Protein AF-A0A1V5FD53-F1 (afdb_monomer)

Sequence (91 aa):
MPAIHAVQKIASLAAKFVVEQEGKWNHDDWEGL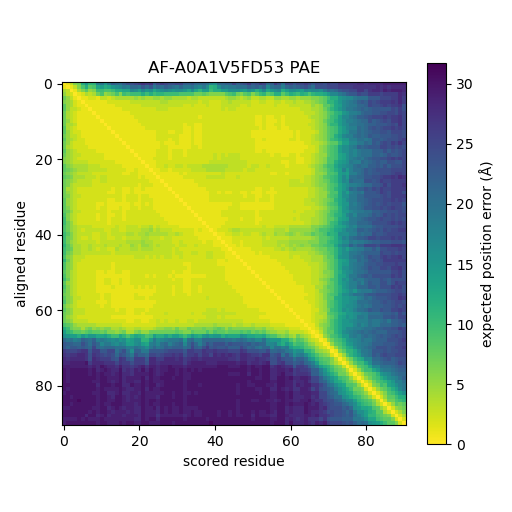LQKAAKIGLELNSETERNLGMLAESAKHFYLHPPKKKAAAGPAKAVAKRAAKGERARA

Mean predicted aligned error: 11.28 Å

Structure (mmCIF, N/CA/C/O backbone):
data_AF-A0A1V5FD53-F1
#
_entry.id   AF-A0A1V5FD53-F1
#
loop_
_atom_site.group_PDB
_atom_site.id
_atom_site.type_symbol
_atom_site.label_atom_id
_atom_site.label_alt_id
_atom_site.label_comp_id
_atom_site.label_asym_id
_atom_site.label_entity_id
_atom_site.label_seq_id
_atom_site.pdbx_PDB_ins_code
_atom_site.Cartn_x
_atom_site.Cartn_y
_atom_site.Cartn_z
_atom_site.occupancy
_atom_site.B_iso_or_equiv
_atom_site.auth_seq_id
_atom_site.auth_comp_id
_atom_site.auth_asym_id
_atom_site.auth_atom_id
_atom_site.pdbx_PDB_model_num
ATOM 1 N N . MET A 1 1 ? -0.069 -26.020 1.449 1.00 49.00 1 MET A N 1
ATOM 2 C CA . MET A 1 1 ? -0.889 -24.795 1.591 1.00 49.00 1 MET A CA 1
ATOM 3 C C . MET A 1 1 ? -1.385 -24.414 0.205 1.00 49.00 1 MET A C 1
ATOM 5 O O . MET A 1 1 ? -0.586 -24.547 -0.717 1.00 49.00 1 MET A O 1
ATOM 9 N N . PRO A 1 2 ? -2.657 -24.028 0.016 1.00 61.19 2 PRO A N 1
ATOM 10 C CA . PRO A 1 2 ? -3.130 -23.581 -1.293 1.00 61.19 2 PRO A CA 1
ATOM 11 C C . PRO A 1 2 ? -2.307 -22.370 -1.751 1.00 61.19 2 PRO A C 1
ATOM 13 O O . PRO A 1 2 ? -1.919 -21.534 -0.932 1.00 61.19 2 PRO A O 1
ATOM 16 N N . ALA A 1 3 ? -1.991 -22.307 -3.043 1.00 80.06 3 ALA A N 1
ATOM 17 C CA . ALA A 1 3 ? -1.208 -21.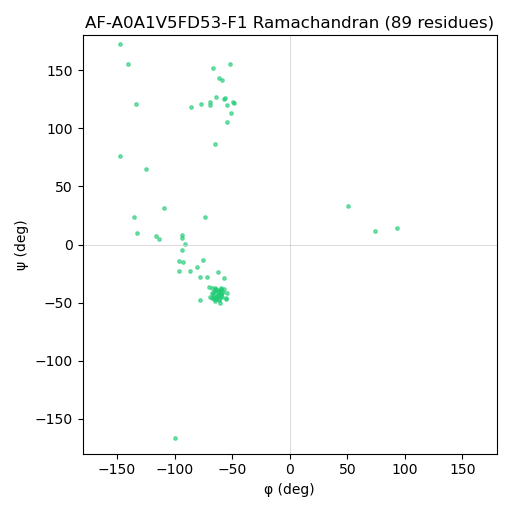210 -3.593 1.00 80.06 3 ALA A CA 1
ATOM 18 C C . ALA A 1 3 ? -1.994 -19.897 -3.445 1.00 80.06 3 ALA A C 1
ATOM 20 O O . ALA A 1 3 ? -3.148 -19.812 -3.859 1.00 80.06 3 ALA A O 1
ATOM 21 N N . ILE A 1 4 ? -1.378 -18.874 -2.846 1.00 84.56 4 ILE A N 1
ATOM 22 C CA . ILE A 1 4 ? -1.985 -17.542 -2.747 1.00 84.56 4 ILE A CA 1
ATOM 23 C C . ILE A 1 4 ? -2.024 -16.936 -4.151 1.00 84.56 4 ILE A C 1
ATOM 25 O O . ILE A 1 4 ? -0.974 -16.734 -4.771 1.00 84.56 4 ILE A O 1
ATOM 29 N N . HIS A 1 5 ? -3.225 -16.627 -4.637 1.00 91.38 5 HIS A N 1
ATOM 30 C CA . HIS A 1 5 ? -3.420 -16.028 -5.955 1.00 91.38 5 HIS A CA 1
ATOM 31 C C . HIS A 1 5 ? -2.845 -14.603 -6.011 1.00 91.38 5 HIS A C 1
ATOM 33 O O . HIS A 1 5 ? -2.828 -13.887 -5.008 1.00 91.38 5 HIS A O 1
ATOM 39 N N . ALA A 1 6 ? -2.422 -14.154 -7.198 1.00 90.31 6 ALA A N 1
ATOM 40 C CA . ALA A 1 6 ? -1.859 -12.812 -7.393 1.00 90.31 6 ALA A CA 1
ATOM 41 C C . ALA A 1 6 ? -2.795 -11.700 -6.883 1.00 90.31 6 ALA A C 1
ATOM 43 O O . ALA A 1 6 ? -2.356 -10.807 -6.160 1.00 90.31 6 ALA A O 1
ATOM 44 N N . VAL A 1 7 ? -4.101 -11.825 -7.146 1.00 93.50 7 VAL A N 1
ATOM 45 C CA . VAL A 1 7 ? -5.123 -10.883 -6.662 1.00 93.50 7 VAL A CA 1
ATOM 46 C C . VAL A 1 7 ? -5.130 -10.749 -5.136 1.00 93.50 7 VAL A C 1
ATOM 48 O O . VAL A 1 7 ? -5.253 -9.645 -4.617 1.00 93.50 7 VAL A O 1
ATOM 51 N N . GLN A 1 8 ? -4.917 -11.845 -4.400 1.00 95.06 8 GLN A N 1
ATOM 52 C CA . GLN A 1 8 ? -4.870 -11.812 -2.937 1.00 95.06 8 GLN A CA 1
ATOM 53 C C . GLN A 1 8 ? -3.613 -11.096 -2.440 1.00 95.06 8 GLN A C 1
ATOM 55 O O . GLN A 1 8 ? -3.685 -10.358 -1.459 1.00 95.06 8 GLN A O 1
ATOM 60 N N . LYS A 1 9 ? -2.470 -11.262 -3.121 1.00 94.56 9 LYS A N 1
ATOM 61 C CA . LYS A 1 9 ? -1.228 -10.552 -2.777 1.00 94.56 9 LYS A CA 1
ATOM 62 C C . LYS A 1 9 ? -1.377 -9.046 -2.991 1.00 94.56 9 LYS A C 1
ATOM 64 O O . LYS A 1 9 ? -1.027 -8.278 -2.102 1.00 94.56 9 LYS A O 1
ATOM 69 N N . ILE A 1 10 ? -1.947 -8.646 -4.127 1.00 95.75 10 ILE A N 1
ATOM 70 C CA . ILE A 1 10 ? -2.170 -7.239 -4.487 1.00 95.75 10 ILE A CA 1
ATOM 71 C C . ILE A 1 10 ? -3.184 -6.590 -3.538 1.00 95.75 10 ILE A C 1
ATOM 73 O O . ILE A 1 10 ? -2.911 -5.530 -2.983 1.00 95.75 10 ILE A O 1
ATOM 77 N N . ALA A 1 11 ? -4.312 -7.254 -3.265 1.00 96.31 11 ALA A N 1
ATOM 78 C CA . ALA A 1 11 ? -5.294 -6.769 -2.296 1.00 96.31 11 ALA A CA 1
ATOM 79 C C . ALA A 1 11 ? -4.700 -6.636 -0.888 1.00 96.31 11 ALA A C 1
ATOM 81 O O . ALA A 1 11 ? -4.932 -5.636 -0.211 1.00 96.31 11 ALA A O 1
ATOM 82 N N . SER A 1 12 ? -3.882 -7.603 -0.464 1.00 96.50 12 SER A N 1
ATOM 83 C CA . SER A 1 12 ? -3.186 -7.524 0.825 1.00 96.50 12 SER A CA 1
ATOM 84 C C . SER A 1 12 ? -2.185 -6.370 0.871 1.00 96.50 12 SER A C 1
ATOM 86 O O . SER A 1 12 ? -2.039 -5.739 1.914 1.00 96.50 12 SER A O 1
ATOM 88 N N . LEU A 1 13 ? -1.493 -6.091 -0.236 1.00 97.06 13 LEU A N 1
ATOM 89 C CA . LEU A 1 13 ? -0.560 -4.973 -0.342 1.00 97.06 13 LEU A CA 1
ATOM 90 C C . LEU A 1 13 ? -1.297 -3.631 -0.226 1.00 97.06 13 LEU A C 1
ATOM 92 O O . LEU A 1 13 ? -0.902 -2.802 0.589 1.00 97.06 13 LEU A O 1
ATOM 96 N N . ALA A 1 14 ? -2.389 -3.450 -0.975 1.00 97.75 14 ALA A N 1
ATOM 97 C CA . ALA A 1 14 ? -3.208 -2.239 -0.924 1.00 97.75 14 ALA A CA 1
ATOM 98 C C . ALA A 1 14 ? -3.821 -2.019 0.469 1.00 97.75 14 ALA A C 1
ATOM 100 O O . ALA A 1 14 ? -3.753 -0.920 1.010 1.00 97.75 14 ALA A O 1
ATOM 101 N N . ALA A 1 15 ? -4.361 -3.074 1.090 1.00 97.88 15 ALA A N 1
ATOM 102 C CA . ALA A 1 15 ? -4.916 -2.991 2.439 1.00 97.88 15 ALA A CA 1
ATOM 103 C C . ALA A 1 15 ? -3.854 -2.609 3.483 1.00 97.88 15 ALA A C 1
ATOM 105 O O . ALA A 1 15 ? -4.116 -1.766 4.336 1.00 97.88 15 ALA A O 1
ATOM 106 N N . LYS A 1 16 ? -2.647 -3.191 3.406 1.00 97.81 16 LYS A N 1
ATOM 107 C CA . LYS A 1 16 ? -1.529 -2.822 4.290 1.00 97.81 16 LYS A CA 1
ATOM 108 C C . LYS A 1 16 ? -1.128 -1.368 4.108 1.00 97.81 16 LYS A C 1
ATOM 110 O O . LYS A 1 16 ? -1.039 -0.662 5.100 1.00 97.81 16 LYS A O 1
ATOM 115 N N . PHE A 1 17 ? -0.963 -0.926 2.864 1.00 98.25 17 PHE A N 1
ATOM 116 C CA . PHE A 1 17 ? -0.629 0.460 2.553 1.00 98.25 17 PHE A CA 1
ATOM 117 C C . PHE A 1 17 ? -1.632 1.442 3.166 1.00 98.25 17 PHE A C 1
ATOM 119 O O . PHE A 1 17 ? -1.233 2.391 3.826 1.00 98.25 17 PHE A O 1
ATOM 126 N N . VAL A 1 18 ? -2.935 1.178 3.028 1.00 98.44 18 VAL A N 1
ATOM 127 C CA . VAL A 1 18 ? -3.978 2.021 3.631 1.00 98.44 18 VAL A CA 1
ATOM 128 C C . VAL A 1 18 ? -3.851 2.098 5.153 1.00 98.44 18 VAL A C 1
ATOM 130 O O . VAL A 1 18 ? -4.041 3.173 5.711 1.00 98.44 18 VAL A O 1
ATOM 133 N N . VAL A 1 19 ? -3.541 0.983 5.821 1.00 98.06 19 VAL A N 1
ATOM 134 C CA . VAL A 1 19 ? -3.347 0.953 7.280 1.00 98.06 19 VAL A CA 1
ATOM 135 C C . VAL A 1 19 ? -2.069 1.694 7.683 1.00 98.06 19 VAL A C 1
ATOM 137 O O . VAL A 1 19 ? -2.114 2.487 8.614 1.00 98.06 19 VAL A O 1
ATOM 140 N N . GLU A 1 20 ? -0.954 1.465 6.980 1.00 97.81 20 GLU A N 1
ATOM 141 C CA . GLU A 1 20 ? 0.338 2.130 7.227 1.00 97.81 20 GLU A CA 1
ATOM 142 C C . GLU A 1 20 ? 0.231 3.652 7.081 1.00 97.81 20 GLU A C 1
ATOM 144 O O . GLU A 1 20 ? 0.830 4.385 7.859 1.00 97.81 20 GLU A O 1
ATOM 149 N N . GLN A 1 21 ? -0.565 4.103 6.113 1.00 98.00 21 GLN A N 1
ATOM 150 C CA . GLN A 1 21 ? -0.784 5.516 5.818 1.00 98.00 21 GLN A CA 1
ATOM 151 C C . GLN A 1 21 ? -2.005 6.106 6.532 1.00 98.00 21 GLN A C 1
ATOM 153 O O . GLN A 1 21 ? -2.411 7.232 6.259 1.00 98.00 21 GLN A O 1
ATOM 158 N N . GLU A 1 22 ? -2.663 5.340 7.406 1.00 97.38 22 GLU A N 1
ATOM 159 C CA . GLU A 1 22 ? -3.865 5.766 8.134 1.00 97.38 22 GLU A CA 1
ATOM 160 C C . GLU A 1 22 ? -4.963 6.359 7.219 1.00 97.38 22 GLU A C 1
ATOM 162 O O . GLU A 1 22 ? -5.710 7.272 7.586 1.00 97.38 22 GLU A O 1
ATOM 167 N N . GLY A 1 23 ? -5.064 5.842 5.991 1.00 96.00 23 GLY A N 1
ATOM 168 C CA . GLY A 1 23 ? -5.996 6.306 4.963 1.00 96.00 23 GLY A CA 1
ATOM 169 C C . GLY A 1 23 ? -5.644 7.647 4.301 1.00 96.00 23 GLY A C 1
ATOM 170 O O . GLY A 1 23 ? -6.497 8.199 3.600 1.00 96.00 23 GLY A O 1
ATOM 171 N N . LYS A 1 24 ? -4.434 8.184 4.498 1.00 97.12 24 LYS A N 1
ATOM 172 C CA . LYS A 1 24 ? -3.964 9.454 3.919 1.00 97.12 24 LYS A CA 1
ATOM 173 C C . LYS A 1 24 ? -2.561 9.299 3.340 1.00 97.12 24 LYS A C 1
ATOM 175 O O . LYS A 1 24 ? -1.633 9.016 4.074 1.00 97.12 24 LYS A O 1
ATOM 180 N N . TRP A 1 25 ? -2.390 9.553 2.051 1.00 98.00 25 TRP A N 1
ATOM 181 C CA . TRP A 1 25 ? -1.088 9.448 1.394 1.00 98.00 25 TRP A CA 1
ATOM 182 C C . TRP A 1 25 ? -0.885 10.583 0.396 1.00 98.00 25 TRP A C 1
ATOM 184 O O . TRP A 1 25 ? -1.855 11.154 -0.114 1.00 98.00 25 TRP A O 1
ATOM 194 N N . ASN A 1 26 ? 0.376 10.908 0.129 1.00 97.69 26 ASN A N 1
ATOM 195 C CA . ASN A 1 26 ? 0.773 11.860 -0.903 1.00 97.69 26 ASN A CA 1
ATOM 196 C C . ASN A 1 26 ? 1.240 11.135 -2.185 1.00 97.69 26 ASN A C 1
ATOM 198 O O . ASN A 1 26 ? 0.983 9.944 -2.377 1.00 97.69 26 ASN A O 1
ATOM 202 N N . HIS A 1 27 ? 1.883 11.874 -3.091 1.00 96.69 27 HIS A N 1
ATOM 203 C CA . HIS A 1 27 ? 2.412 11.303 -4.327 1.00 96.69 27 HIS A CA 1
ATOM 204 C C . HIS A 1 27 ? 3.573 10.331 -4.074 1.00 96.69 27 HIS A C 1
ATOM 206 O O . HIS A 1 27 ? 3.532 9.217 -4.587 1.00 96.69 27 HIS A O 1
ATOM 212 N N . ASP A 1 28 ? 4.542 10.692 -3.230 1.00 97.88 28 ASP A N 1
ATOM 213 C CA . ASP A 1 28 ? 5.689 9.839 -2.895 1.00 97.88 28 ASP A CA 1
ATOM 214 C C . ASP A 1 28 ? 5.265 8.499 -2.270 1.00 97.88 28 ASP A C 1
ATOM 216 O O . ASP A 1 28 ? 5.769 7.432 -2.628 1.00 97.88 28 ASP A O 1
ATOM 220 N N . ASP A 1 29 ? 4.291 8.529 -1.359 1.00 98.06 29 ASP A N 1
ATOM 221 C CA . ASP A 1 29 ? 3.709 7.333 -0.750 1.00 98.06 29 ASP A CA 1
ATOM 222 C C . ASP A 1 29 ? 3.066 6.422 -1.808 1.00 98.06 29 ASP A C 1
ATOM 224 O O . ASP A 1 29 ? 3.215 5.194 -1.771 1.00 98.06 29 ASP A O 1
ATOM 228 N N . TRP A 1 30 ? 2.352 7.026 -2.763 1.00 98.00 30 TRP A N 1
ATOM 229 C CA . TRP A 1 30 ? 1.735 6.327 -3.886 1.00 98.00 30 TRP A CA 1
ATOM 230 C C . TRP A 1 30 ? 2.783 5.686 -4.805 1.00 98.00 30 TRP A C 1
ATOM 232 O O . TRP A 1 30 ? 2.675 4.500 -5.123 1.00 98.00 30 TRP A O 1
ATOM 242 N N . GLU A 1 31 ? 3.836 6.413 -5.172 1.00 97.75 31 GLU A N 1
ATOM 243 C CA . GLU A 1 31 ? 4.954 5.865 -5.946 1.00 97.75 31 GLU A CA 1
ATOM 244 C C . GLU A 1 31 ? 5.643 4.712 -5.200 1.00 97.75 31 GLU A C 1
ATOM 246 O O . GLU A 1 31 ? 5.976 3.679 -5.790 1.00 97.75 31 GLU A O 1
ATOM 251 N N . GLY A 1 32 ? 5.777 4.821 -3.875 1.00 97.81 32 GLY A N 1
ATOM 252 C CA . GLY A 1 32 ? 6.279 3.746 -3.024 1.00 97.81 32 GLY A CA 1
ATOM 253 C C . GLY A 1 32 ? 5.415 2.480 -3.082 1.00 97.81 32 GLY A C 1
ATOM 254 O O . GLY A 1 32 ? 5.945 1.362 -3.135 1.00 97.81 32 GLY A O 1
ATOM 255 N N . LEU A 1 33 ? 4.087 2.622 -3.119 1.00 97.62 33 LEU A N 1
ATOM 256 C CA . LEU A 1 33 ? 3.170 1.499 -3.326 1.00 97.62 33 LEU A CA 1
ATOM 257 C C . LEU A 1 33 ? 3.370 0.857 -4.707 1.00 97.62 33 LEU A C 1
ATOM 259 O O . LEU A 1 33 ? 3.447 -0.372 -4.789 1.00 97.62 33 LEU A O 1
ATOM 263 N N . LEU A 1 34 ? 3.505 1.657 -5.768 1.00 97.75 34 LEU A N 1
ATOM 264 C CA . LEU A 1 34 ? 3.762 1.160 -7.124 1.00 97.75 34 LEU A CA 1
ATOM 265 C C . LEU A 1 34 ? 5.059 0.350 -7.191 1.00 97.75 34 LEU A C 1
ATOM 267 O O . LEU A 1 34 ? 5.068 -0.770 -7.702 1.00 97.75 34 LEU A O 1
ATOM 271 N N . GLN A 1 35 ? 6.136 0.844 -6.579 1.00 97.19 35 GLN A N 1
ATOM 272 C CA . GLN A 1 35 ? 7.398 0.108 -6.500 1.00 97.19 35 GLN A CA 1
ATOM 273 C C . GLN A 1 35 ? 7.253 -1.221 -5.746 1.00 97.19 35 GLN A C 1
ATOM 275 O O . GLN A 1 35 ? 7.823 -2.237 -6.152 1.00 97.19 35 GLN A O 1
ATOM 280 N N . LYS A 1 36 ? 6.489 -1.249 -4.644 1.00 96.44 36 LYS A N 1
ATOM 281 C CA . LYS A 1 36 ? 6.189 -2.497 -3.920 1.00 96.44 36 LYS A CA 1
ATOM 282 C C . LYS A 1 36 ? 5.366 -3.460 -4.788 1.00 96.44 36 LYS A C 1
ATOM 284 O O . LYS A 1 36 ? 5.623 -4.663 -4.751 1.00 96.44 36 LYS A O 1
ATOM 289 N N . ALA A 1 37 ? 4.420 -2.953 -5.579 1.00 95.69 37 ALA A N 1
ATOM 290 C CA . ALA A 1 37 ? 3.604 -3.752 -6.491 1.00 95.69 37 ALA A CA 1
ATOM 291 C C . ALA A 1 37 ? 4.438 -4.343 -7.645 1.00 95.69 37 ALA A C 1
ATOM 293 O O . ALA A 1 37 ? 4.330 -5.535 -7.940 1.00 95.69 37 ALA A O 1
ATOM 294 N N . ALA A 1 38 ? 5.353 -3.562 -8.221 1.00 95.75 38 ALA A N 1
ATOM 295 C CA . ALA A 1 38 ? 6.297 -4.041 -9.229 1.00 95.75 38 ALA A CA 1
ATOM 296 C C . ALA A 1 38 ? 7.186 -5.177 -8.696 1.00 95.75 38 ALA A C 1
ATOM 298 O O . ALA A 1 38 ? 7.357 -6.203 -9.352 1.00 95.75 38 ALA A O 1
ATOM 299 N N . LYS A 1 39 ? 7.682 -5.055 -7.455 1.00 95.06 39 LYS A N 1
ATOM 300 C CA . LYS A 1 39 ? 8.508 -6.090 -6.799 1.00 95.06 39 LYS A CA 1
ATOM 301 C C . LYS A 1 39 ? 7.789 -7.427 -6.601 1.00 95.06 39 LYS A C 1
ATOM 303 O O . LYS A 1 39 ? 8.456 -8.452 -6.489 1.00 95.06 39 LYS A O 1
ATOM 308 N N . ILE A 1 40 ? 6.454 -7.440 -6.551 1.00 91.75 40 ILE A N 1
ATOM 309 C CA . ILE A 1 40 ? 5.662 -8.679 -6.462 1.00 91.75 40 ILE A CA 1
ATOM 310 C C . ILE A 1 40 ? 5.217 -9.211 -7.834 1.00 91.75 40 ILE A C 1
ATOM 312 O O . ILE A 1 40 ? 4.454 -10.177 -7.885 1.00 91.75 40 ILE A O 1
ATOM 316 N N . GLY A 1 41 ? 5.715 -8.613 -8.922 1.00 91.19 41 GLY A N 1
ATOM 317 C CA . GLY A 1 41 ? 5.493 -9.050 -10.299 1.00 91.19 41 GLY A CA 1
ATOM 318 C C . GLY A 1 41 ? 4.308 -8.390 -11.001 1.00 91.19 41 GLY A C 1
ATOM 319 O O . GLY A 1 41 ? 3.876 -8.902 -12.030 1.00 91.19 41 GLY A O 1
ATOM 320 N N . LEU A 1 42 ? 3.755 -7.295 -10.462 1.00 93.06 42 LEU A N 1
ATOM 321 C CA . LEU A 1 42 ? 2.754 -6.513 -11.185 1.00 93.06 42 LEU A CA 1
ATOM 322 C C . LEU A 1 42 ? 3.451 -5.651 -12.241 1.00 93.06 42 LEU A C 1
ATOM 324 O O . LEU A 1 42 ? 4.277 -4.806 -11.904 1.00 93.06 42 LEU A O 1
ATOM 328 N N . GLU A 1 43 ? 3.100 -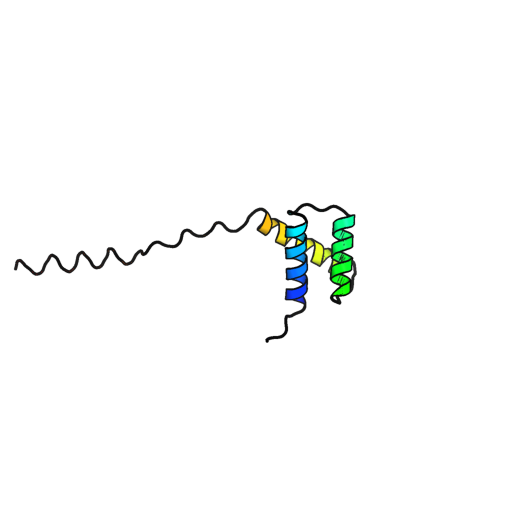5.839 -13.508 1.00 95.62 43 GLU A N 1
ATOM 329 C CA . GLU A 1 43 ? 3.536 -4.936 -14.571 1.00 95.62 43 GLU A CA 1
ATOM 330 C C . GLU A 1 43 ? 2.848 -3.579 -14.399 1.00 95.62 43 GLU A C 1
ATOM 332 O O . GLU A 1 43 ? 1.617 -3.499 -14.338 1.00 95.62 43 GLU A O 1
ATOM 337 N N . LEU A 1 44 ? 3.642 -2.517 -14.276 1.00 95.38 44 LEU A N 1
ATOM 338 C CA . LEU A 1 44 ? 3.130 -1.163 -14.111 1.00 95.38 44 LEU A CA 1
ATOM 339 C C . LEU A 1 44 ? 2.843 -0.550 -15.478 1.00 95.38 44 LEU A C 1
ATOM 341 O O . LEU A 1 44 ? 3.733 -0.388 -16.309 1.00 95.38 44 LEU A O 1
ATOM 345 N N . ASN A 1 45 ? 1.577 -0.226 -15.691 1.00 96.56 45 ASN A N 1
ATOM 346 C CA . ASN A 1 45 ? 1.084 0.545 -16.814 1.00 96.56 45 ASN A CA 1
ATOM 347 C C . ASN A 1 45 ? -0.120 1.369 -16.344 1.00 96.56 45 ASN A C 1
ATOM 349 O O . ASN A 1 45 ? -0.639 1.174 -15.243 1.00 96.56 45 ASN A O 1
ATOM 353 N N . SER A 1 46 ? -0.612 2.264 -17.198 1.00 96.00 46 SER A N 1
ATOM 354 C CA . SER A 1 46 ? -1.695 3.180 -16.831 1.00 96.00 46 SER A CA 1
ATOM 355 C C . SER A 1 46 ? -2.972 2.473 -16.357 1.00 96.00 46 SER A C 1
ATOM 357 O O . SER A 1 46 ? -3.714 3.025 -15.546 1.00 96.00 46 SER A O 1
ATOM 359 N N . GLU A 1 47 ? -3.250 1.257 -16.834 1.00 97.19 47 GLU A N 1
ATOM 360 C CA . GLU A 1 47 ? -4.412 0.483 -16.399 1.00 97.19 47 GLU A CA 1
ATOM 361 C C . GLU A 1 47 ? -4.182 -0.165 -15.028 1.00 97.19 47 GLU A C 1
ATOM 363 O O . GLU A 1 47 ? -5.031 -0.048 -14.140 1.00 97.19 47 GLU A O 1
ATOM 368 N N . THR A 1 48 ? -3.038 -0.821 -14.818 1.00 96.25 48 THR A N 1
ATOM 369 C CA . THR A 1 48 ? -2.733 -1.492 -13.546 1.00 96.25 48 THR A CA 1
ATOM 370 C C . THR A 1 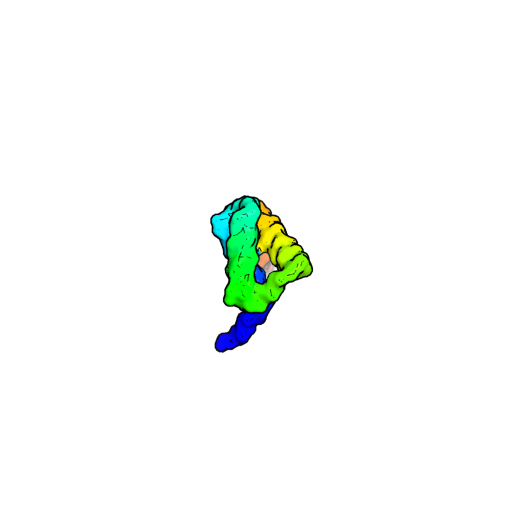48 ? -2.535 -0.495 -12.411 1.00 96.25 48 THR A C 1
ATOM 372 O O . THR A 1 48 ? -3.028 -0.733 -11.307 1.00 96.25 48 THR A O 1
ATOM 375 N N . GLU A 1 49 ? -1.914 0.651 -12.686 1.00 97.44 49 GLU A N 1
ATOM 376 C CA . GLU A 1 49 ? -1.793 1.774 -11.754 1.00 97.44 49 GLU A CA 1
ATOM 377 C C . GLU A 1 49 ? -3.171 2.299 -11.350 1.00 97.44 49 GLU A C 1
ATOM 379 O O . GLU A 1 49 ? -3.488 2.390 -10.163 1.00 97.44 49 GLU A O 1
ATOM 384 N N . ARG A 1 50 ? -4.039 2.567 -12.333 1.00 97.94 50 ARG A N 1
ATOM 385 C CA . ARG A 1 50 ? -5.407 3.028 -12.078 1.00 97.94 50 ARG A CA 1
ATOM 386 C C . ARG A 1 50 ? -6.196 2.016 -11.244 1.00 97.94 50 ARG A C 1
ATOM 388 O O . ARG A 1 50 ? -6.884 2.403 -10.299 1.00 97.94 50 ARG A O 1
ATOM 395 N N . ASN A 1 51 ? -6.100 0.730 -11.571 1.00 98.00 51 ASN A N 1
ATOM 396 C CA . ASN A 1 51 ? -6.799 -0.334 -10.852 1.00 98.00 51 ASN A CA 1
ATOM 397 C C . ASN A 1 51 ? -6.288 -0.494 -9.416 1.00 98.00 51 ASN A C 1
ATOM 399 O O . ASN A 1 51 ? -7.091 -0.644 -8.494 1.00 98.00 51 ASN A O 1
ATOM 403 N N . LEU A 1 52 ? -4.972 -0.414 -9.200 1.00 97.75 52 LEU A N 1
ATOM 404 C CA . LEU A 1 52 ? -4.392 -0.447 -7.860 1.00 97.75 52 LEU A CA 1
ATOM 405 C C . LEU A 1 52 ? -4.814 0.775 -7.034 1.00 97.75 52 LEU A C 1
ATOM 407 O O . LEU A 1 52 ? -5.140 0.626 -5.857 1.00 97.75 52 LEU A O 1
ATOM 411 N N . GLY A 1 53 ? -4.886 1.956 -7.655 1.00 97.69 53 GLY A N 1
ATOM 412 C CA . GLY A 1 53 ? -5.392 3.172 -7.018 1.00 97.69 53 GLY A CA 1
ATOM 413 C C . GLY A 1 53 ? -6.854 3.033 -6.593 1.00 97.69 53 GLY A C 1
ATOM 414 O O . GLY A 1 53 ? -7.195 3.307 -5.443 1.00 97.69 53 GLY A O 1
ATOM 415 N N . MET A 1 54 ? -7.713 2.513 -7.476 1.00 98.12 54 MET A N 1
ATOM 416 C CA . MET A 1 54 ? -9.115 2.223 -7.145 1.00 98.12 54 MET A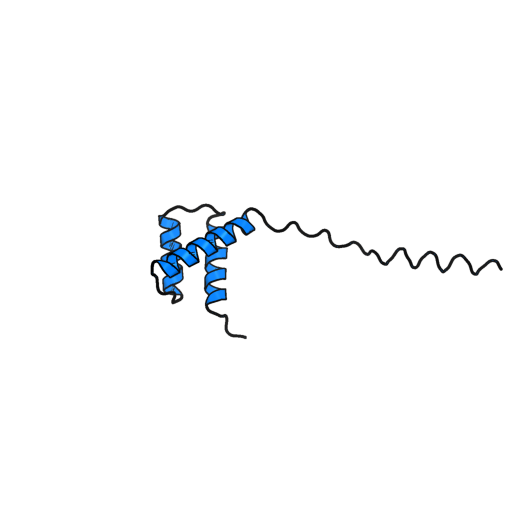 CA 1
ATOM 417 C C . MET A 1 54 ? -9.244 1.209 -6.002 1.00 98.12 54 MET A C 1
ATOM 419 O O . MET A 1 54 ? -10.107 1.359 -5.134 1.00 98.12 54 MET A O 1
ATOM 423 N N . LEU A 1 55 ? -8.383 0.191 -5.973 1.00 98.06 55 LEU A N 1
ATOM 424 C CA . LEU A 1 55 ? -8.361 -0.800 -4.902 1.00 98.06 55 LEU A CA 1
ATOM 425 C C . LEU A 1 55 ? -7.931 -0.187 -3.563 1.00 98.06 55 LEU A C 1
ATOM 427 O O . LEU A 1 55 ? -8.552 -0.480 -2.541 1.00 98.06 55 LEU A O 1
ATOM 431 N N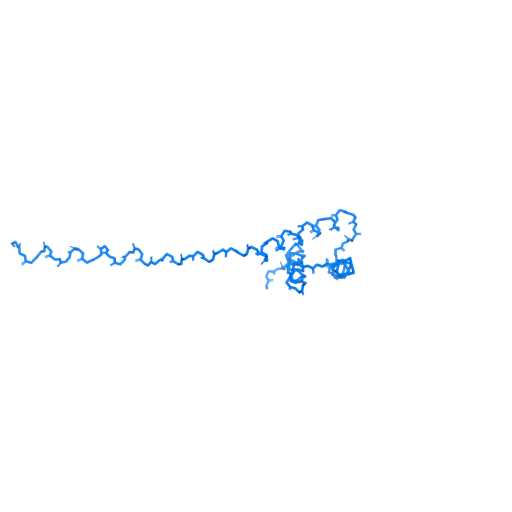 . ALA A 1 56 ? -6.913 0.677 -3.562 1.00 98.00 56 ALA A N 1
ATOM 432 C CA . ALA A 1 56 ? -6.455 1.389 -2.371 1.00 98.00 56 ALA A CA 1
ATOM 433 C C . ALA A 1 56 ? -7.529 2.348 -1.828 1.00 98.00 56 ALA A C 1
ATOM 435 O O . ALA A 1 56 ? -7.827 2.320 -0.637 1.00 98.00 56 ALA A O 1
ATOM 436 N N . GLU A 1 57 ? -8.188 3.127 -2.689 1.00 98.06 57 GLU A N 1
ATOM 437 C CA . GLU A 1 57 ? -9.297 4.006 -2.287 1.00 98.06 57 GLU A CA 1
ATOM 438 C C . GLU A 1 57 ? -10.506 3.208 -1.770 1.00 98.06 57 GLU A C 1
ATOM 440 O O . GLU A 1 57 ? -11.105 3.557 -0.750 1.00 98.06 57 GLU A O 1
ATOM 445 N N . SER A 1 58 ? -10.823 2.074 -2.402 1.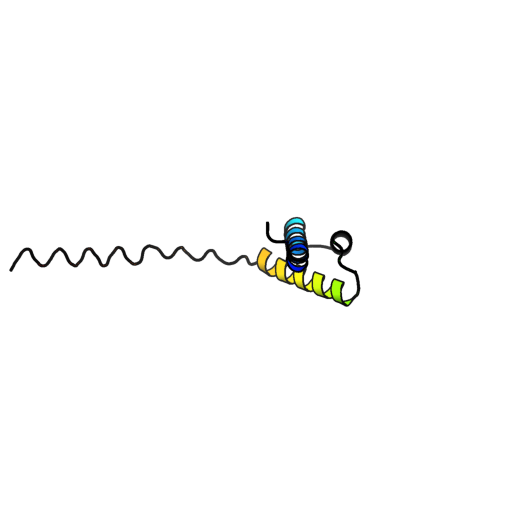00 97.56 58 SER A N 1
ATOM 446 C CA . SER A 1 58 ? -11.866 1.167 -1.907 1.00 97.56 58 SER A CA 1
ATOM 447 C C . SER A 1 58 ? -11.506 0.603 -0.529 1.00 97.56 58 SER A C 1
ATOM 449 O O . SER A 1 58 ? -12.340 0.574 0.374 1.00 97.56 58 SER A O 1
ATOM 451 N N . ALA A 1 59 ? -10.252 0.190 -0.325 1.00 97.31 59 ALA A N 1
ATOM 452 C CA . ALA A 1 59 ? -9.772 -0.290 0.967 1.00 97.31 59 ALA A CA 1
ATOM 453 C C . ALA A 1 59 ? -9.794 0.813 2.041 1.00 97.31 59 ALA A C 1
ATOM 455 O O . ALA A 1 59 ? -10.208 0.555 3.172 1.00 97.31 59 ALA A O 1
ATOM 456 N N . LYS A 1 60 ? -9.440 2.054 1.686 1.00 98.00 60 LYS A N 1
ATOM 457 C CA . LYS A 1 60 ? -9.554 3.235 2.555 1.00 98.00 60 LYS A CA 1
ATOM 458 C C . LYS A 1 60 ? -10.980 3.468 3.025 1.00 98.00 60 LYS A C 1
ATOM 460 O O . LYS A 1 60 ? -11.173 3.754 4.204 1.00 98.00 60 LYS A O 1
ATOM 465 N N . HIS A 1 61 ? -11.977 3.293 2.158 1.00 96.81 61 HIS A N 1
ATOM 466 C CA . HIS A 1 61 ? -13.374 3.389 2.576 1.00 96.81 61 HIS A CA 1
ATOM 467 C C . HIS A 1 61 ? -13.681 2.429 3.734 1.00 96.81 61 HIS A C 1
ATOM 469 O O . HIS A 1 61 ? -14.237 2.847 4.746 1.00 96.81 61 HIS A O 1
ATOM 475 N N . PHE A 1 62 ? -13.261 1.165 3.637 1.00 95.69 62 PHE A N 1
ATOM 476 C CA . PHE A 1 62 ? -13.480 0.180 4.702 1.00 95.69 62 PHE A CA 1
ATOM 477 C C . PHE A 1 62 ? -12.610 0.413 5.943 1.00 95.69 62 PHE A C 1
ATOM 479 O O . PHE A 1 62 ? -13.026 0.053 7.043 1.00 95.69 62 PHE A O 1
ATOM 486 N N . TYR A 1 63 ? -11.432 1.021 5.789 1.00 96.31 63 TYR A N 1
ATOM 487 C CA . TYR A 1 63 ? -10.593 1.438 6.914 1.00 96.31 63 TYR A CA 1
ATOM 488 C C . TYR A 1 63 ? -11.251 2.564 7.727 1.00 96.31 63 TYR A C 1
ATOM 490 O O . TYR A 1 63 ? -11.314 2.485 8.951 1.00 96.31 63 TYR A O 1
ATOM 498 N N . LEU A 1 64 ? -11.794 3.582 7.051 1.00 96.06 64 LEU A N 1
ATOM 499 C CA . LEU A 1 64 ? -12.459 4.728 7.688 1.00 96.06 64 LEU A CA 1
ATOM 500 C C . LEU A 1 64 ? -13.883 4.405 8.162 1.00 96.06 64 LEU A C 1
ATOM 502 O O . LEU A 1 64 ? -14.377 4.994 9.125 1.00 96.06 64 LEU A O 1
ATOM 506 N N . HIS A 1 65 ? -14.543 3.458 7.500 1.00 95.19 65 HIS A N 1
ATOM 507 C CA . HIS A 1 65 ? -15.902 3.021 7.802 1.00 95.19 65 HIS A CA 1
ATOM 508 C C . HIS A 1 65 ? -15.942 1.507 8.038 1.00 95.19 65 HIS A C 1
ATOM 510 O O . HIS A 1 65 ? -16.575 0.771 7.272 1.00 95.19 65 HIS A O 1
ATOM 516 N N . PRO A 1 66 ? -15.283 1.010 9.101 1.00 89.75 66 PRO A N 1
ATOM 517 C CA . PRO A 1 66 ? -15.283 -0.411 9.387 1.00 89.75 66 PRO A CA 1
ATOM 518 C C . PRO A 1 66 ? -16.716 -0.887 9.655 1.00 89.75 66 PRO A C 1
ATOM 520 O O . PRO A 1 66 ? -17.517 -0.162 10.264 1.00 89.75 66 PRO A O 1
ATOM 523 N N . PRO A 1 67 ? -17.073 -2.110 9.224 1.00 86.88 67 PRO A N 1
ATOM 524 C CA . PRO A 1 67 ? -18.401 -2.644 9.459 1.00 86.88 67 PRO A CA 1
ATOM 525 C C . PRO A 1 67 ? -18.679 -2.647 10.961 1.00 86.88 67 PRO A C 1
ATOM 527 O O . PRO A 1 67 ? -17.920 -3.210 11.754 1.00 86.88 67 PRO A O 1
ATOM 530 N N . LYS A 1 68 ? -19.790 -2.021 11.362 1.00 85.25 68 LYS A N 1
ATOM 531 C CA . LYS A 1 68 ? -20.238 -2.057 12.755 1.00 85.25 68 LYS A CA 1
ATOM 532 C C . LYS A 1 68 ? -20.386 -3.518 13.152 1.00 85.25 68 LYS A C 1
ATOM 534 O O . LYS A 1 68 ? -21.076 -4.279 12.468 1.00 85.25 68 LYS A O 1
ATOM 539 N N . LYS A 1 69 ? -19.731 -3.910 14.247 1.00 77.44 69 LYS A N 1
ATOM 540 C CA . LYS A 1 69 ? -19.851 -5.255 14.812 1.00 77.44 69 LYS A CA 1
ATOM 541 C C . LYS A 1 69 ? -21.347 -5.532 14.953 1.00 77.44 69 LYS A C 1
ATOM 543 O O . LYS A 1 69 ? -22.019 -4.833 15.712 1.00 77.44 69 LYS A O 1
ATOM 548 N N . LYS A 1 70 ? -21.888 -6.487 14.182 1.00 70.50 70 LYS A N 1
ATOM 549 C CA . LYS A 1 70 ? -23.268 -6.932 14.400 1.00 70.50 70 LYS A CA 1
ATOM 550 C C . LYS A 1 70 ? -23.325 -7.328 15.867 1.00 70.50 70 LYS A C 1
ATOM 552 O O . LYS A 1 70 ? -22.525 -8.167 16.288 1.00 70.50 70 LYS A O 1
ATOM 557 N N . ALA A 1 71 ? -24.194 -6.673 16.640 1.00 60.12 71 ALA A N 1
ATOM 558 C CA . ALA A 1 71 ? -24.478 -7.111 17.995 1.00 60.12 71 ALA A CA 1
ATOM 559 C C . ALA A 1 71 ? -24.735 -8.612 17.892 1.00 60.12 71 ALA A C 1
ATOM 561 O O . ALA A 1 71 ? -25.550 -9.033 17.063 1.00 60.12 71 ALA A O 1
ATOM 562 N N . ALA A 1 72 ? -23.950 -9.411 18.619 1.00 60.62 72 ALA A N 1
ATOM 563 C CA . ALA A 1 72 ? -24.177 -10.841 18.668 1.00 60.62 72 ALA A CA 1
ATOM 564 C C . ALA A 1 72 ? -25.665 -11.008 18.959 1.00 60.62 72 ALA A C 1
ATOM 566 O O . ALA A 1 72 ? -26.159 -10.412 19.918 1.00 60.62 72 ALA A O 1
ATOM 567 N N . ALA A 1 73 ? -26.387 -11.714 18.087 1.00 56.94 73 ALA A N 1
ATOM 568 C CA . ALA A 1 73 ? -27.756 -12.071 18.387 1.00 56.94 73 ALA A CA 1
ATOM 569 C C . ALA A 1 73 ? -27.690 -12.795 19.733 1.00 56.94 73 ALA A C 1
ATOM 571 O O . ALA A 1 73 ? -27.168 -13.909 19.818 1.00 56.94 73 ALA A O 1
ATOM 572 N N . GLY A 1 74 ? -28.123 -12.112 20.798 1.00 55.25 74 GLY A N 1
ATOM 573 C CA . GLY A 1 74 ? -28.275 -12.724 22.106 1.00 55.25 74 GLY A CA 1
ATOM 574 C C . GLY A 1 74 ? -29.122 -13.984 21.938 1.00 55.25 74 GLY A C 1
ATOM 575 O O . GLY A 1 74 ? -29.865 -14.088 20.956 1.00 55.25 74 GLY A O 1
ATOM 576 N N . PRO A 1 75 ? -29.008 -14.972 22.835 1.00 51.16 75 PRO A N 1
ATOM 577 C CA . PRO A 1 75 ? -29.619 -16.278 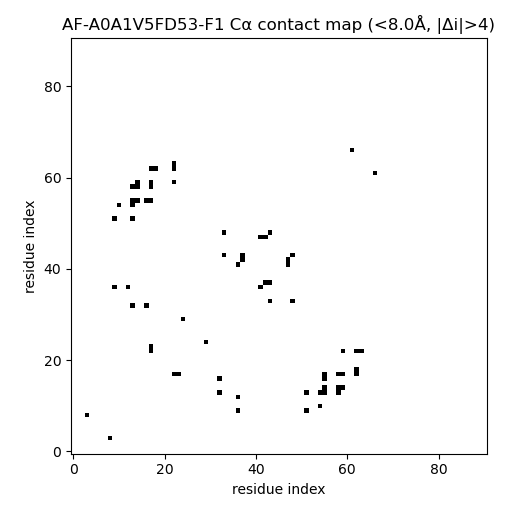22.643 1.00 51.16 75 PRO A CA 1
ATOM 578 C C . PRO A 1 75 ? -31.150 -16.153 22.639 1.00 51.16 75 PRO A C 1
ATOM 580 O O . PRO A 1 75 ? -31.817 -16.359 23.649 1.00 51.16 75 PRO A O 1
ATOM 583 N N . ALA A 1 76 ? -31.737 -15.876 21.475 1.00 56.16 76 ALA A N 1
ATOM 584 C CA . ALA A 1 76 ? -33.172 -15.732 21.251 1.00 56.16 76 ALA A CA 1
ATOM 585 C C . ALA A 1 76 ? -33.910 -17.087 21.282 1.00 56.16 76 ALA A C 1
ATOM 587 O O . ALA A 1 76 ? -34.976 -17.245 20.696 1.00 56.16 76 ALA A O 1
ATOM 588 N N . LYS A 1 77 ? -33.346 -18.098 21.956 1.00 51.00 77 LYS A N 1
ATOM 589 C CA . LYS A 1 77 ? -33.931 -19.440 22.101 1.00 51.00 77 LYS A CA 1
ATOM 590 C C . LYS A 1 77 ? -33.926 -19.990 23.533 1.00 51.00 77 LYS A C 1
ATOM 592 O O . LYS A 1 77 ? -34.260 -21.155 23.719 1.00 51.00 77 LYS A O 1
ATOM 597 N N . ALA A 1 78 ? -33.610 -19.189 24.555 1.00 48.38 78 ALA A N 1
ATOM 598 C CA . ALA A 1 78 ? -33.651 -19.660 25.948 1.00 48.38 78 ALA A CA 1
ATOM 599 C C . ALA A 1 78 ? -34.952 -19.325 26.711 1.00 48.38 78 ALA A C 1
ATOM 601 O O . ALA A 1 78 ? -35.211 -19.932 27.748 1.00 48.38 78 ALA A O 1
ATOM 602 N N . VAL A 1 79 ? -35.806 -18.422 26.210 1.00 49.69 79 VAL A N 1
ATOM 603 C CA . VAL A 1 79 ? -37.055 -18.041 26.912 1.00 49.69 79 VAL A CA 1
ATOM 604 C C . VAL A 1 79 ? -38.234 -18.970 26.576 1.00 49.69 79 VAL A C 1
ATOM 606 O O . VAL A 1 79 ? -39.127 -19.150 27.397 1.00 49.69 79 VAL A O 1
ATOM 609 N N . ALA A 1 80 ? -38.207 -19.674 25.440 1.00 51.22 80 ALA A N 1
ATOM 610 C CA . ALA A 1 80 ? -39.321 -20.537 25.026 1.00 51.22 80 ALA A CA 1
ATOM 611 C C . ALA A 1 80 ? -39.429 -21.876 25.790 1.00 51.22 80 ALA A C 1
ATOM 613 O O . ALA A 1 80 ? -40.457 -22.541 25.709 1.00 51.22 80 ALA A O 1
ATOM 614 N N . LYS A 1 81 ? -38.410 -22.295 26.560 1.00 46.66 81 LYS A N 1
ATOM 615 C CA . LYS A 1 81 ? -38.448 -23.570 27.312 1.00 46.66 81 LYS A CA 1
ATOM 616 C C . LYS A 1 81 ? -38.932 -23.462 28.763 1.00 46.66 81 LYS A C 1
ATOM 618 O O . LYS A 1 81 ? -39.094 -24.498 29.402 1.00 46.66 81 LYS A O 1
ATOM 623 N N . ARG A 1 82 ? -39.194 -22.260 29.295 1.00 48.50 82 ARG A N 1
ATOM 624 C CA . ARG A 1 82 ? -39.700 -22.103 30.677 1.00 48.50 82 ARG A CA 1
ATOM 625 C C . ARG A 1 82 ? -41.227 -22.056 30.799 1.00 48.50 82 ARG A C 1
ATOM 627 O O . ARG A 1 82 ? -41.724 -22.304 31.889 1.00 48.50 82 ARG A O 1
ATOM 634 N N . ALA A 1 83 ? -41.969 -21.852 29.709 1.00 48.81 83 ALA A N 1
ATOM 635 C CA . ALA A 1 83 ? -43.437 -21.842 29.747 1.00 48.81 83 ALA A CA 1
ATOM 636 C C . ALA A 1 83 ? -44.077 -23.249 29.737 1.00 48.81 83 ALA A C 1
ATOM 638 O O . ALA A 1 83 ? -45.207 -23.410 30.175 1.00 48.81 83 ALA A O 1
ATOM 639 N N . ALA A 1 84 ? -43.361 -24.296 29.308 1.00 51.34 84 ALA A N 1
ATOM 640 C CA . ALA A 1 84 ? -43.950 -25.630 29.118 1.00 51.34 84 ALA A CA 1
ATOM 641 C C . ALA A 1 84 ? -43.887 -26.570 30.344 1.00 51.34 84 ALA A C 1
ATOM 643 O O . ALA A 1 84 ? -44.324 -27.714 30.249 1.00 51.34 84 ALA A O 1
ATOM 644 N N . LYS A 1 85 ? -43.335 -26.139 31.491 1.00 49.88 85 LYS A N 1
ATOM 645 C CA . LYS A 1 85 ? -43.216 -26.990 32.701 1.00 49.88 85 LYS A CA 1
ATOM 646 C C . LYS A 1 85 ? -44.029 -26.492 33.909 1.00 49.88 85 LYS A C 1
ATOM 648 O O . LYS A 1 85 ? -43.896 -27.048 34.991 1.00 49.88 85 LYS A O 1
ATOM 653 N N . GLY A 1 86 ? -44.870 -25.468 33.734 1.00 48.66 86 GLY A N 1
ATOM 654 C CA . GLY A 1 86 ? -45.756 -24.952 34.790 1.00 48.66 86 GLY A CA 1
ATOM 655 C C . GLY A 1 86 ? -47.190 -25.497 34.756 1.00 48.66 86 GLY A C 1
ATOM 656 O O . GLY A 1 86 ? -47.851 -25.521 35.786 1.00 48.66 86 GLY A O 1
ATOM 657 N N . GLU A 1 87 ? -47.665 -25.984 33.606 1.00 49.28 87 GLU A N 1
ATOM 658 C CA . GLU A 1 87 ? -49.095 -26.267 33.374 1.00 49.28 87 GLU A CA 1
ATOM 659 C C . GLU A 1 87 ? -49.431 -27.771 33.307 1.00 49.28 87 GLU A C 1
ATOM 661 O O . GLU A 1 87 ? -50.320 -28.204 32.586 1.00 49.28 87 GLU A O 1
ATOM 666 N N . ARG A 1 88 ? -48.696 -28.620 34.035 1.00 49.59 88 ARG A N 1
ATOM 667 C CA . ARG A 1 88 ? -49.054 -30.049 34.205 1.00 49.59 88 ARG A CA 1
ATOM 668 C C . ARG A 1 88 ? -48.935 -30.551 35.645 1.00 49.59 88 ARG A C 1
ATOM 670 O O . ARG A 1 88 ? -48.759 -31.741 35.870 1.00 49.59 88 ARG A O 1
ATOM 677 N N . ALA A 1 89 ? -49.008 -29.653 36.625 1.00 52.03 89 ALA A N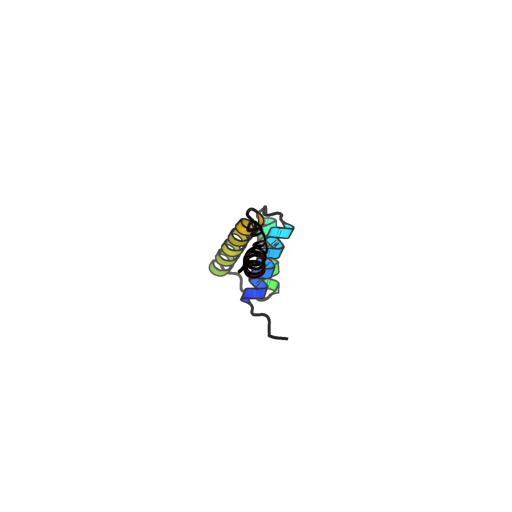 1
ATOM 678 C CA . ALA A 1 89 ? -49.011 -30.028 38.043 1.00 52.03 89 ALA A CA 1
ATOM 679 C C . ALA A 1 89 ? -50.340 -29.723 38.759 1.00 52.03 89 ALA A C 1
ATOM 681 O O . ALA A 1 89 ? -50.424 -29.893 39.972 1.00 52.03 89 ALA A O 1
ATOM 682 N N . ARG A 1 90 ? -51.370 -29.263 38.037 1.00 48.09 90 ARG A N 1
ATOM 683 C CA . ARG A 1 90 ? -52.723 -29.043 38.568 1.00 48.09 90 ARG A CA 1
ATOM 684 C C . ARG A 1 90 ? -53.769 -29.315 37.485 1.00 48.09 90 ARG A C 1
ATOM 686 O O . ARG A 1 90 ? -54.284 -28.380 36.884 1.00 48.09 90 ARG A O 1
ATOM 693 N N . ALA A 1 91 ? -54.019 -30.586 37.211 1.00 39.56 91 ALA A N 1
ATOM 694 C CA . ALA A 1 91 ? -55.246 -31.071 36.589 1.00 39.56 91 ALA A CA 1
ATOM 695 C C . ALA A 1 91 ? -55.480 -32.494 37.091 1.00 39.56 91 ALA A C 1
ATOM 697 O O . ALA A 1 91 ? -54.488 -33.260 37.083 1.00 39.56 91 ALA A O 1
#

Nearest PDB structures (foldseek):
  3kik-assembly1_A  TM=5.463E-01  e=4.359E+00  Saccharomyces cerevisiae
  7rd1-assembly1_R  TM=3.385E-01  e=3.467E+00  Chimpanzee adenovirus Y25

Solvent-accessible surface area (backbone atoms only — not comparable to full-atom values): 5759 Å² total; per-residue (Å²): 130,83,81,83,51,70,68,57,55,52,52,51,49,33,46,48,50,28,61,78,39,73,62,56,78,58,69,70,57,48,53,51,49,51,55,55,42,41,75,75,68,46,76,85,46,78,64,50,51,50,51,50,51,53,48,28,54,54,43,26,50,46,69,79,55,56,80,75,77,72,74,74,80,65,78,91,72,68,73,76,69,67,70,80,77,69,85,81,83,83,129

Secondary structure (DSSP, 8-state):
-PPPPHHHHHHHHHHHHHHHTTT---HHHHHHHHHHHHHTTPPP-HHHHHHHHHHHHHHHHHHHSPPP-PPP---TTSSTTSGGGSTTS--

Foldseek 3Di:
DPDDDLVNVLLVLLLVLCVVCVNDDDPVSLVVSVVVNVVSPDDDDPVSSVVSVVSNNVSSVCSVVPPDDDPPPDPPPPPVPPVPPPPPPPD

pLDDT: mean 84.03, std 19.62, range [39.56, 98.44]

Radius of gyration: 24.83 Å; Cα contacts (8 Å, |Δi|>4): 35; chains: 1; bounding box: 64×43×55 Å